Protein AF-A0AA38LY35-F1 (afdb_monomer)

Nearest PDB structures (foldseek):
  8kfj-assembly2_B  TM=2.969E-01  e=8.417E-01  Physeter macrocephalus
  6z0c-assembly4_D  TM=3.576E-01  e=1.910E+00  Escherichia coli
  6z0c-assembly1_A  TM=3.132E-01  e=2.207E+00  Escherichia coli
  2elb-assembly1_A-2  TM=1.929E-01  e=9.371E+00  Homo sapiens

Structure (mmCIF, N/CA/C/O backbone):
data_AF-A0AA38LY35-F1
#
_entry.id   AF-A0AA38LY35-F1
#
loop_
_atom_site.group_PDB
_atom_site.id
_atom_site.type_symbol
_atom_site.label_atom_id
_atom_site.label_alt_id
_atom_site.label_comp_id
_atom_site.label_asym_id
_atom_site.label_entity_id
_atom_site.label_seq_id
_atom_site.pdbx_PDB_ins_code
_atom_site.Cartn_x
_atom_site.Cartn_y
_atom_site.Cartn_z
_atom_site.occupancy
_atom_site.B_iso_or_equiv
_atom_site.auth_seq_id
_atom_site.auth_comp_id
_atom_site.auth_asym_id
_atom_site.auth_atom_id
_atom_site.pdbx_PDB_model_num
ATOM 1 N N . MET A 1 1 ? -28.828 6.486 45.466 1.00 41.34 1 MET A N 1
ATOM 2 C CA . MET A 1 1 ? -27.500 6.050 44.985 1.00 41.34 1 MET A CA 1
ATOM 3 C C . MET A 1 1 ? -27.701 5.366 43.648 1.00 41.34 1 MET A C 1
ATOM 5 O O . MET A 1 1 ? -28.243 4.271 43.621 1.00 41.34 1 MET A O 1
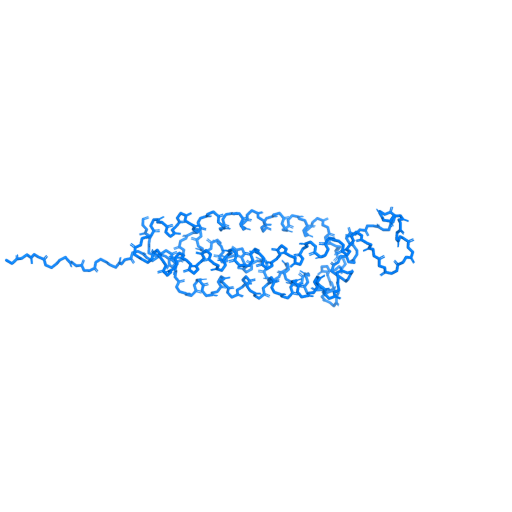ATOM 9 N N . ALA A 1 2 ? -27.382 6.047 42.547 1.00 37.81 2 ALA A N 1
ATOM 10 C CA . ALA A 1 2 ? -27.391 5.415 41.232 1.00 37.81 2 ALA A CA 1
ATOM 11 C C . ALA A 1 2 ? -26.166 4.489 41.125 1.00 37.81 2 ALA A C 1
ATOM 13 O O . ALA A 1 2 ? -25.093 4.873 41.599 1.00 37.81 2 ALA A O 1
ATOM 14 N N . PRO A 1 3 ? -26.302 3.282 40.557 1.00 46.34 3 PRO A N 1
ATOM 15 C CA . PRO A 1 3 ? -25.173 2.383 40.388 1.00 46.34 3 PRO A CA 1
ATOM 16 C C . PRO A 1 3 ? -24.179 3.005 39.402 1.00 46.34 3 PRO A C 1
ATOM 18 O O . PRO A 1 3 ? -24.552 3.422 38.306 1.00 46.34 3 PRO A O 1
ATOM 21 N N . HIS A 1 4 ? -22.910 3.075 39.808 1.00 40.34 4 HIS A N 1
ATOM 22 C CA . HIS A 1 4 ? -21.798 3.374 38.916 1.00 40.34 4 HIS A CA 1
ATOM 23 C C . HIS A 1 4 ? -21.806 2.345 37.782 1.00 40.34 4 HIS A C 1
ATOM 25 O O . HIS A 1 4 ? -21.473 1.179 37.993 1.00 40.34 4 HIS A O 1
ATOM 31 N N . ALA A 1 5 ? -22.209 2.775 36.585 1.00 46.31 5 ALA A N 1
ATOM 32 C CA . ALA A 1 5 ? -21.989 2.012 35.372 1.00 46.31 5 ALA A CA 1
ATOM 33 C C . ALA A 1 5 ? -20.484 1.746 35.275 1.00 46.31 5 ALA A C 1
ATOM 35 O O . ALA A 1 5 ? -19.684 2.684 35.225 1.00 46.31 5 ALA A O 1
ATOM 36 N N . SER A 1 6 ? -20.096 0.471 35.311 1.00 47.03 6 SER A N 1
ATOM 37 C CA . SER A 1 6 ? -18.733 0.054 35.003 1.00 47.03 6 SER A CA 1
ATOM 38 C C . SER A 1 6 ? -18.339 0.714 33.688 1.00 47.03 6 SER A C 1
ATOM 40 O O . SER A 1 6 ? -19.063 0.555 32.703 1.00 47.03 6 SER A O 1
ATOM 42 N N . ALA A 1 7 ? -17.241 1.471 33.679 1.00 50.38 7 ALA A N 1
ATOM 43 C CA . ALA A 1 7 ? -16.680 2.059 32.473 1.00 50.38 7 ALA A CA 1
ATOM 44 C C . ALA A 1 7 ? -16.344 0.919 31.502 1.00 50.38 7 ALA A C 1
ATOM 46 O O . ALA A 1 7 ? -15.280 0.305 31.580 1.00 50.38 7 ALA A O 1
ATOM 47 N N . GLY A 1 8 ? -17.310 0.574 30.650 1.00 54.66 8 GLY A N 1
ATOM 48 C CA . GLY A 1 8 ? -17.149 -0.422 29.610 1.00 54.66 8 GLY A CA 1
ATOM 49 C C . GLY A 1 8 ? -16.006 0.044 28.731 1.00 54.66 8 GLY A C 1
ATOM 50 O O . GLY A 1 8 ? -16.053 1.148 28.190 1.00 54.66 8 GLY A O 1
ATOM 51 N N . LYS A 1 9 ? -14.952 -0.766 28.655 1.00 57.59 9 LYS A N 1
ATOM 52 C CA . LYS A 1 9 ? -13.809 -0.522 27.782 1.00 57.59 9 LYS A CA 1
ATOM 53 C C . LYS A 1 9 ? -14.364 -0.260 26.381 1.00 57.59 9 LYS A C 1
ATOM 55 O O . LYS A 1 9 ? -15.062 -1.113 25.833 1.00 57.59 9 LYS A O 1
ATOM 60 N N . THR A 1 10 ? -14.145 0.939 25.844 1.00 61.66 10 THR A N 1
ATOM 61 C CA . THR A 1 10 ? -14.640 1.275 24.510 1.00 61.66 10 THR A CA 1
ATOM 62 C C . THR A 1 10 ? -14.016 0.303 23.506 1.00 61.66 10 THR A C 1
ATOM 64 O O . THR A 1 10 ? -12.798 0.112 23.540 1.00 61.66 10 THR A O 1
ATOM 67 N N . PRO A 1 11 ? -14.813 -0.346 22.638 1.00 71.38 11 PRO A N 1
ATOM 68 C CA . PRO A 1 11 ? -14.281 -1.326 21.701 1.00 71.38 11 PRO A CA 1
ATOM 69 C C . PRO A 1 11 ? -13.206 -0.701 20.809 1.00 71.38 11 PRO A C 1
ATOM 71 O O . PRO A 1 11 ? -13.438 0.323 20.161 1.00 71.38 11 PRO A O 1
ATOM 74 N N . ASN A 1 12 ? -12.020 -1.305 20.789 1.00 77.06 12 ASN A N 1
ATOM 75 C CA . ASN A 1 12 ? -10.891 -0.848 19.997 1.00 77.06 12 ASN A CA 1
ATOM 76 C C . ASN A 1 12 ? -10.854 -1.547 18.631 1.00 77.06 12 ASN A C 1
ATOM 78 O O . ASN A 1 12 ? -10.434 -2.699 18.515 1.00 77.06 12 ASN A O 1
ATOM 82 N N . VAL A 1 13 ? -11.257 -0.822 17.585 1.00 85.62 13 VAL A N 1
ATOM 83 C CA . VAL A 1 13 ? -11.261 -1.295 16.188 1.00 85.62 13 VAL A CA 1
ATOM 84 C C . VAL A 1 13 ? -9.929 -1.026 15.473 1.00 85.62 13 VAL A C 1
ATOM 86 O O . VAL A 1 13 ? -9.635 -1.641 14.444 1.00 85.62 13 VAL A O 1
ATOM 89 N N . LEU A 1 14 ? -9.105 -0.123 16.003 1.00 86.81 14 LEU A N 1
ATOM 90 C CA . LEU A 1 14 ? -7.833 0.288 15.411 1.00 86.81 14 LEU A CA 1
ATOM 91 C C . LEU A 1 14 ? -6.732 0.279 16.473 1.00 86.81 14 LEU A C 1
ATOM 93 O O . LEU A 1 14 ? -6.389 1.335 17.006 1.00 86.81 14 LEU A O 1
ATOM 97 N N . PRO A 1 15 ? -6.152 -0.897 16.767 1.00 89.62 15 PRO A N 1
ATOM 98 C CA . PRO A 1 15 ? -5.052 -1.001 17.711 1.00 89.62 15 PRO A CA 1
ATOM 99 C C . PRO A 1 15 ? -3.895 -0.090 17.304 1.00 89.62 15 PRO A C 1
ATOM 101 O O . PRO A 1 15 ? -3.527 -0.037 16.130 1.00 89.62 15 PRO A O 1
ATOM 104 N N . ASP A 1 16 ? -3.294 0.598 18.274 1.00 89.94 16 ASP A N 1
ATOM 105 C CA . ASP A 1 16 ? -2.264 1.607 18.011 1.00 89.94 16 ASP A CA 1
ATOM 106 C C . ASP A 1 16 ? -1.101 1.047 17.189 1.00 89.94 16 ASP A C 1
ATOM 108 O O . ASP A 1 16 ? -0.710 1.635 16.180 1.00 89.94 16 ASP A O 1
ATOM 112 N N . TRP A 1 17 ? -0.600 -0.128 17.579 1.00 91.50 17 TRP A N 1
ATOM 113 C CA . TRP A 1 17 ? 0.476 -0.824 16.875 1.00 91.50 17 TRP A CA 1
ATOM 114 C C . TRP A 1 17 ? 0.115 -1.101 15.411 1.00 91.50 17 TRP A C 1
ATOM 116 O O . TRP A 1 17 ? 0.951 -0.925 14.526 1.00 91.50 17 TRP A O 1
ATOM 126 N N . TRP A 1 18 ? -1.139 -1.486 15.149 1.00 93.06 18 TRP A N 1
ATOM 127 C CA . TRP A 1 18 ? -1.618 -1.799 13.811 1.00 93.06 18 TRP A CA 1
ATOM 128 C C . TRP A 1 18 ? -1.721 -0.530 12.977 1.00 93.06 18 TRP A C 1
ATOM 130 O O . TRP A 1 18 ? -1.223 -0.495 11.857 1.00 93.06 18 TRP A O 1
ATOM 140 N N . ALA A 1 19 ? -2.308 0.533 13.533 1.00 91.06 19 ALA A N 1
ATOM 141 C CA . ALA A 1 19 ? -2.454 1.807 12.841 1.00 91.06 19 ALA A CA 1
ATOM 142 C C . ALA A 1 19 ? -1.086 2.399 12.471 1.00 91.06 19 ALA A C 1
ATOM 144 O O . ALA A 1 19 ? -0.898 2.843 11.339 1.00 91.06 19 ALA A O 1
ATOM 145 N N . PHE A 1 20 ? -0.112 2.367 13.388 1.00 92.25 20 PHE A N 1
ATOM 146 C CA . PHE A 1 20 ? 1.246 2.838 13.109 1.00 92.25 20 PHE A CA 1
ATOM 147 C C . PHE A 1 20 ? 1.963 1.972 12.073 1.00 92.25 20 PHE A C 1
ATOM 149 O O . PHE A 1 20 ? 2.532 2.522 11.130 1.00 92.25 20 PHE A O 1
ATOM 156 N N . ALA A 1 21 ? 1.901 0.643 12.198 1.00 92.50 21 ALA A N 1
ATOM 157 C CA . ALA A 1 21 ? 2.505 -0.262 11.222 1.00 92.50 21 ALA A CA 1
ATOM 158 C C . ALA A 1 21 ? 1.881 -0.085 9.831 1.00 92.50 21 ALA A C 1
ATOM 160 O O . ALA A 1 21 ? 2.597 0.002 8.837 1.00 92.50 21 ALA A O 1
ATOM 161 N N . PHE A 1 22 ? 0.553 0.030 9.762 1.00 91.19 22 PHE A N 1
ATOM 162 C CA . PHE A 1 22 ? -0.178 0.221 8.518 1.00 91.19 22 PHE A CA 1
ATOM 163 C C . PHE A 1 22 ? 0.184 1.550 7.852 1.00 91.19 22 PHE A C 1
ATOM 165 O O . PHE A 1 22 ? 0.617 1.551 6.703 1.00 91.19 22 PHE A O 1
ATOM 172 N N . MET A 1 23 ? 0.079 2.675 8.566 1.00 92.75 23 MET A N 1
ATOM 173 C CA . MET A 1 23 ? 0.427 3.992 8.015 1.00 92.75 23 MET A CA 1
ATOM 174 C C . MET A 1 23 ? 1.905 4.082 7.622 1.00 92.75 23 MET A C 1
ATOM 176 O O . MET A 1 23 ? 2.221 4.568 6.535 1.00 92.75 23 MET A O 1
ATOM 180 N N . GLY A 1 24 ? 2.801 3.582 8.478 1.00 90.50 24 GLY A N 1
ATOM 181 C CA . GLY A 1 24 ? 4.239 3.562 8.218 1.00 90.50 24 GLY A CA 1
ATOM 182 C C . GLY A 1 24 ? 4.579 2.755 6.970 1.00 90.50 24 GLY A C 1
ATOM 183 O O . GLY A 1 24 ? 5.364 3.210 6.144 1.00 90.50 24 GLY A O 1
ATOM 184 N N . LEU A 1 25 ? 3.928 1.605 6.778 1.00 88.75 25 LEU A N 1
ATOM 185 C CA . LEU A 1 25 ? 4.127 0.785 5.590 1.00 88.75 25 LEU A CA 1
ATOM 186 C C . LEU A 1 25 ? 3.595 1.453 4.318 1.00 88.75 25 LEU A C 1
ATOM 188 O O . LEU A 1 25 ? 4.272 1.402 3.295 1.00 88.75 25 LEU A O 1
ATOM 192 N N . GLN A 1 26 ? 2.429 2.110 4.367 1.00 87.44 26 GLN A N 1
ATOM 193 C CA . GLN A 1 26 ? 1.907 2.857 3.213 1.00 87.44 26 GLN A CA 1
ATOM 194 C C . GLN A 1 26 ? 2.873 3.971 2.795 1.00 87.44 26 GLN A C 1
ATOM 196 O O . GLN A 1 26 ? 3.195 4.098 1.614 1.00 87.44 26 GLN A O 1
ATOM 201 N N . ALA A 1 27 ? 3.392 4.736 3.761 1.00 86.12 27 ALA A N 1
ATOM 202 C CA . ALA A 1 27 ? 4.378 5.779 3.499 1.00 86.12 27 ALA A CA 1
ATOM 203 C C . ALA A 1 27 ? 5.692 5.197 2.946 1.00 86.12 27 ALA A C 1
ATOM 205 O O . ALA A 1 27 ? 6.177 5.642 1.906 1.00 86.12 27 ALA A O 1
ATOM 206 N N . ALA A 1 28 ? 6.240 4.169 3.598 1.00 85.12 28 ALA A N 1
ATOM 207 C CA . ALA A 1 28 ? 7.507 3.551 3.212 1.00 85.12 28 ALA A CA 1
ATOM 208 C C . ALA A 1 28 ? 7.447 2.842 1.850 1.00 85.12 28 ALA A C 1
ATOM 210 O O . ALA A 1 28 ? 8.460 2.775 1.162 1.00 85.12 28 ALA A O 1
ATOM 211 N N . ALA A 1 29 ? 6.284 2.328 1.444 1.00 82.00 29 ALA A N 1
ATOM 212 C CA . ALA A 1 29 ? 6.111 1.695 0.141 1.00 82.00 29 ALA A CA 1
ATOM 213 C C . ALA A 1 29 ? 5.866 2.723 -0.973 1.00 82.00 29 ALA A C 1
ATOM 215 O O . ALA A 1 29 ? 6.494 2.657 -2.028 1.00 82.00 29 ALA A O 1
ATOM 216 N N . LEU A 1 30 ? 4.965 3.685 -0.756 1.00 84.00 30 LEU A N 1
ATOM 217 C CA . LEU A 1 30 ? 4.468 4.545 -1.833 1.00 84.00 30 LEU A CA 1
ATOM 218 C C . LEU A 1 30 ? 5.342 5.783 -2.070 1.00 84.00 30 LEU A C 1
ATOM 220 O O . LEU A 1 30 ? 5.451 6.226 -3.214 1.00 84.00 30 LEU A O 1
ATOM 224 N N . ILE A 1 31 ? 6.017 6.320 -1.046 1.00 82.12 31 ILE A N 1
ATOM 225 C CA . ILE A 1 31 ? 6.889 7.499 -1.207 1.00 82.12 31 ILE A CA 1
ATOM 226 C C . ILE A 1 31 ? 8.109 7.180 -2.088 1.00 82.12 31 ILE A C 1
ATOM 228 O O . ILE A 1 31 ? 8.327 7.906 -3.062 1.00 82.12 31 ILE A O 1
ATOM 232 N N . PRO A 1 32 ? 8.881 6.098 -1.855 1.00 81.50 32 PRO A N 1
ATOM 233 C CA . PRO A 1 32 ? 10.021 5.781 -2.714 1.00 81.50 32 PRO A CA 1
ATOM 234 C C . PRO A 1 32 ? 9.609 5.465 -4.153 1.00 81.50 32 PRO A C 1
ATOM 236 O O . PRO A 1 32 ? 10.290 5.892 -5.082 1.00 81.50 32 PRO A O 1
ATOM 239 N N . LEU A 1 33 ? 8.473 4.784 -4.353 1.00 79.44 33 LEU A N 1
ATOM 240 C CA . LEU A 1 33 ? 7.929 4.517 -5.690 1.00 79.44 33 LEU A CA 1
ATOM 241 C C . LEU A 1 33 ? 7.513 5.804 -6.410 1.00 79.44 33 LEU A C 1
ATOM 243 O O . LEU A 1 33 ? 7.706 5.926 -7.618 1.00 79.44 33 LEU A O 1
ATOM 247 N N . THR A 1 34 ? 6.981 6.779 -5.672 1.00 83.00 34 THR A N 1
ATOM 248 C CA . THR A 1 34 ? 6.671 8.110 -6.207 1.00 83.00 34 THR A CA 1
ATOM 249 C C . THR A 1 34 ? 7.943 8.801 -6.684 1.00 83.00 34 THR A C 1
ATOM 251 O O . THR A 1 34 ? 8.028 9.196 -7.842 1.00 83.00 34 THR A O 1
ATOM 254 N N . ILE A 1 35 ? 8.961 8.882 -5.821 1.00 82.88 35 ILE A N 1
ATOM 255 C CA . ILE A 1 35 ? 10.248 9.512 -6.147 1.00 82.88 35 ILE A CA 1
ATOM 256 C C . ILE A 1 35 ? 10.893 8.822 -7.353 1.00 82.88 35 ILE A C 1
ATOM 258 O O . ILE A 1 35 ? 11.343 9.491 -8.280 1.00 82.88 35 ILE A O 1
ATOM 262 N N . GLN A 1 36 ? 10.899 7.489 -7.378 1.00 78.75 36 GLN A N 1
ATOM 263 C CA . GLN A 1 36 ? 11.481 6.727 -8.477 1.00 78.75 36 GLN A CA 1
ATOM 264 C C . GLN A 1 36 ? 10.754 6.976 -9.806 1.00 78.75 36 GLN A C 1
ATOM 266 O O . GLN A 1 36 ? 11.420 7.144 -10.823 1.00 78.75 36 GLN A O 1
ATOM 271 N N . ASN A 1 37 ? 9.421 7.052 -9.809 1.00 79.44 37 ASN A N 1
ATOM 272 C CA . ASN A 1 37 ? 8.654 7.342 -11.023 1.00 79.44 37 ASN A CA 1
ATOM 273 C C . ASN A 1 37 ? 8.821 8.778 -11.532 1.00 79.44 37 ASN A C 1
ATOM 275 O O . ASN A 1 37 ? 8.712 9.002 -12.734 1.00 79.44 37 ASN A O 1
ATOM 279 N N . VAL A 1 38 ? 9.080 9.742 -10.643 1.00 81.56 38 VAL A N 1
ATOM 280 C CA . VAL A 1 38 ? 9.391 11.126 -11.040 1.00 81.56 38 VAL A CA 1
ATOM 281 C C . VAL A 1 38 ? 10.806 11.226 -11.610 1.00 81.56 38 VAL A C 1
ATOM 283 O O . VAL A 1 38 ? 11.012 11.881 -12.627 1.00 81.56 38 VAL A O 1
ATOM 286 N N . LEU A 1 39 ? 11.786 10.600 -10.952 1.00 82.69 39 LEU A N 1
ATOM 287 C CA . LEU A 1 39 ? 13.200 10.763 -11.299 1.00 82.69 39 LEU A CA 1
ATOM 288 C C . LEU A 1 39 ? 13.653 9.864 -12.454 1.00 82.69 39 LEU A C 1
ATOM 290 O O . LEU A 1 39 ? 14.511 10.269 -13.235 1.00 82.69 39 LEU A O 1
ATOM 294 N N . ASP A 1 40 ? 13.132 8.639 -12.550 1.00 78.12 40 ASP A N 1
ATOM 295 C CA . ASP A 1 40 ? 13.574 7.659 -13.546 1.00 78.12 40 ASP A CA 1
ATOM 296 C C . ASP A 1 40 ? 12.464 6.643 -13.903 1.00 78.12 40 ASP A C 1
ATOM 298 O O . ASP A 1 40 ? 12.558 5.451 -13.573 1.00 78.12 40 ASP A O 1
ATOM 302 N N . PRO A 1 41 ? 11.400 7.089 -14.601 1.00 72.25 41 PRO A N 1
ATOM 303 C CA . PRO A 1 41 ? 10.296 6.215 -15.005 1.00 72.25 41 PRO A CA 1
ATOM 304 C C . PRO A 1 41 ? 10.777 5.088 -15.930 1.00 72.25 41 PRO A C 1
ATOM 306 O O . PRO A 1 41 ? 10.320 3.949 -15.832 1.00 72.25 41 PRO A O 1
ATOM 309 N N . ASN A 1 42 ? 11.777 5.361 -16.775 1.00 71.12 42 ASN A N 1
ATOM 310 C CA . ASN A 1 42 ? 12.327 4.376 -17.701 1.00 71.12 42 ASN A CA 1
ATOM 311 C C . ASN A 1 42 ? 12.968 3.188 -16.972 1.00 71.12 42 ASN A C 1
ATOM 313 O O . ASN A 1 42 ? 12.761 2.053 -17.397 1.00 71.12 42 ASN A O 1
ATOM 317 N N . LYS A 1 43 ? 13.681 3.391 -15.852 1.00 68.31 43 LYS A N 1
ATOM 318 C CA . LYS A 1 43 ? 14.192 2.269 -15.039 1.00 68.31 43 LYS A CA 1
ATOM 319 C C . LYS A 1 43 ? 13.094 1.447 -14.373 1.00 68.31 43 LYS A C 1
ATOM 321 O O . LYS A 1 43 ? 13.304 0.255 -14.160 1.00 68.31 43 LYS A O 1
ATOM 326 N N . MET A 1 44 ? 11.957 2.051 -14.029 1.00 64.06 44 MET A N 1
ATOM 327 C CA . MET A 1 44 ? 10.858 1.336 -13.375 1.00 64.06 44 MET A CA 1
ATOM 328 C C . MET A 1 44 ? 10.097 0.425 -14.347 1.00 64.06 44 MET A C 1
ATOM 330 O O . MET A 1 44 ? 9.726 -0.682 -13.965 1.00 64.06 44 MET A O 1
ATOM 334 N N . PHE A 1 45 ? 9.930 0.844 -15.605 1.00 63.19 45 PHE A N 1
ATOM 335 C CA . PHE A 1 45 ? 9.226 0.060 -16.629 1.00 63.19 45 PHE A CA 1
ATOM 336 C C . PHE A 1 45 ? 10.151 -0.657 -17.622 1.00 63.19 45 PHE A C 1
ATOM 338 O O . PHE A 1 45 ? 9.671 -1.247 -18.595 1.00 63.19 45 PHE A O 1
ATOM 345 N N . LYS A 1 46 ? 11.473 -0.642 -17.395 1.00 57.38 46 LYS A N 1
ATOM 346 C CA . LYS A 1 46 ? 12.450 -1.304 -18.269 1.00 57.38 46 LYS A CA 1
ATOM 347 C C . LYS A 1 46 ? 12.143 -2.803 -18.353 1.00 57.38 46 LYS A C 1
ATOM 349 O O . LYS A 1 46 ? 12.366 -3.539 -17.398 1.00 57.38 46 LYS A O 1
ATOM 354 N N . GLY A 1 47 ? 11.639 -3.243 -19.505 1.00 53.62 47 GLY A N 1
ATOM 355 C CA . GLY A 1 47 ? 11.272 -4.639 -19.766 1.00 53.62 47 GLY A CA 1
ATOM 356 C C . GLY A 1 47 ? 9.785 -4.980 -19.609 1.00 53.62 47 GLY A C 1
ATOM 357 O O . GLY A 1 47 ? 9.424 -6.128 -19.847 1.00 53.62 47 GLY A O 1
ATOM 358 N N . LEU A 1 48 ? 8.916 -4.021 -19.256 1.00 54.50 48 LEU A N 1
ATOM 359 C CA . LEU A 1 48 ? 7.458 -4.236 -19.236 1.00 54.50 48 LEU A CA 1
ATOM 360 C C . LEU A 1 48 ? 6.804 -4.067 -20.616 1.00 54.50 48 LEU A C 1
ATOM 362 O O . LEU A 1 48 ? 5.748 -4.649 -20.861 1.00 54.50 48 LEU A O 1
ATOM 366 N N . LEU A 1 49 ? 7.432 -3.316 -21.523 1.00 52.34 49 LEU A N 1
ATOM 367 C CA . LEU A 1 49 ? 7.008 -3.205 -22.917 1.00 52.34 49 LEU A CA 1
ATOM 368 C C . LEU A 1 49 ? 8.001 -3.959 -23.813 1.00 52.34 49 LEU A C 1
ATOM 370 O O . LEU A 1 49 ? 9.195 -3.646 -23.776 1.00 52.34 49 LEU A O 1
ATOM 374 N N . PRO A 1 50 ? 7.545 -4.954 -24.595 1.00 54.50 50 PRO A N 1
ATOM 375 C CA . PRO A 1 50 ? 8.373 -5.577 -25.617 1.00 54.50 50 PRO A CA 1
ATOM 376 C C . PRO A 1 50 ? 8.866 -4.529 -26.629 1.00 54.50 50 PRO A C 1
ATOM 378 O O . PRO A 1 50 ? 8.121 -3.593 -26.934 1.00 54.50 50 PRO A O 1
ATOM 381 N N . PRO A 1 51 ? 10.072 -4.692 -27.196 1.00 53.84 51 PRO A N 1
ATOM 382 C CA . PRO A 1 51 ? 10.494 -3.916 -28.362 1.00 53.84 51 PRO A CA 1
ATOM 383 C C . PRO A 1 51 ? 9.448 -4.022 -29.489 1.00 53.84 51 PRO A C 1
ATOM 385 O O . PRO A 1 51 ? 8.938 -5.118 -29.733 1.00 53.84 51 PRO A O 1
ATOM 388 N N . GLY A 1 52 ? 9.110 -2.916 -30.161 1.00 55.38 52 GLY A N 1
ATOM 389 C CA . GLY A 1 52 ? 8.096 -2.882 -31.231 1.00 55.38 52 GLY A CA 1
ATOM 390 C C . GLY A 1 52 ? 6.712 -2.377 -30.801 1.00 55.38 52 GLY A C 1
ATOM 391 O O . GLY A 1 52 ? 5.846 -2.160 -31.647 1.00 55.38 52 GLY A O 1
ATOM 392 N N . PHE A 1 53 ? 6.470 -2.201 -29.496 1.00 54.91 53 PHE A N 1
ATOM 393 C CA . PHE A 1 53 ? 5.186 -1.710 -28.973 1.00 54.91 53 PHE A CA 1
ATOM 394 C C . PHE A 1 53 ? 5.098 -0.176 -28.912 1.00 54.91 53 PHE A C 1
ATOM 396 O O . PHE A 1 53 ? 3.996 0.374 -28.82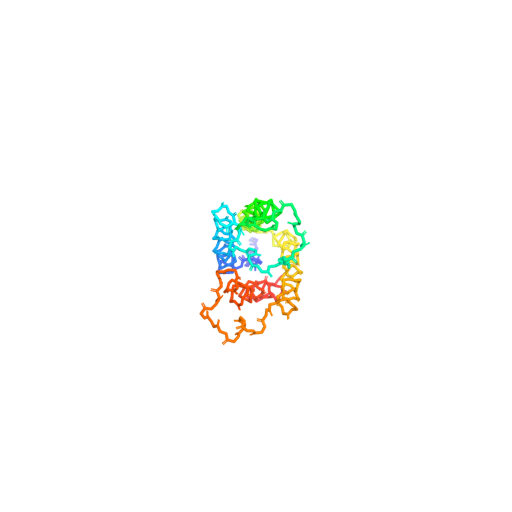2 1.00 54.91 53 PHE A O 1
ATOM 403 N N . ASP A 1 54 ? 6.239 0.518 -28.969 1.00 59.53 54 ASP A N 1
ATOM 404 C CA . ASP A 1 54 ? 6.317 1.979 -29.022 1.00 59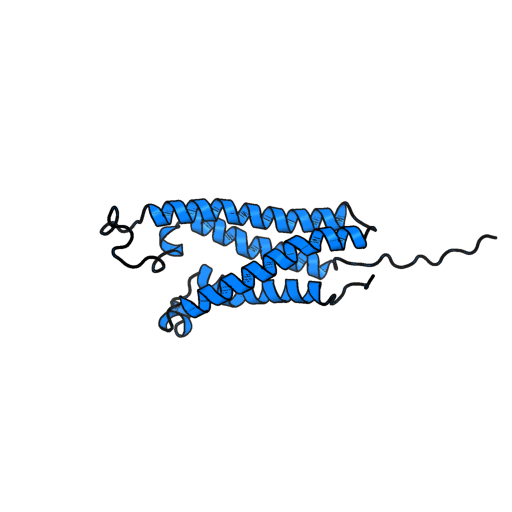.53 54 ASP A CA 1
ATOM 405 C C . ASP A 1 54 ? 7.132 2.424 -30.240 1.00 59.53 54 ASP A C 1
ATOM 407 O O . ASP A 1 54 ? 8.193 3.031 -30.117 1.00 59.53 54 ASP A O 1
ATOM 411 N N . LEU A 1 55 ? 6.598 2.126 -31.430 1.00 58.22 55 LEU A N 1
ATOM 412 C CA . LEU A 1 55 ? 7.234 2.372 -32.734 1.00 58.22 55 LEU A CA 1
ATOM 413 C C . LEU A 1 55 ? 7.742 3.812 -32.928 1.00 58.22 55 LEU A C 1
ATOM 415 O O . LEU A 1 55 ? 8.645 4.039 -33.725 1.00 58.22 55 LEU A O 1
ATOM 419 N N . ALA A 1 56 ? 7.160 4.787 -32.219 1.00 61.53 56 ALA A N 1
ATOM 420 C CA . ALA A 1 56 ? 7.553 6.195 -32.296 1.00 61.53 56 ALA A CA 1
ATOM 421 C C . ALA A 1 56 ? 8.855 6.509 -31.539 1.00 61.53 56 ALA A C 1
ATOM 423 O O . ALA A 1 56 ? 9.518 7.499 -31.842 1.00 61.53 56 ALA A O 1
ATOM 424 N N . THR A 1 57 ? 9.218 5.687 -30.554 1.00 62.38 57 THR A N 1
ATOM 425 C CA . THR A 1 57 ? 10.437 5.851 -29.748 1.00 62.38 57 THR A CA 1
ATOM 426 C C . THR A 1 57 ? 11.327 4.609 -29.743 1.00 62.38 57 THR A C 1
ATOM 428 O O . THR A 1 57 ? 12.375 4.622 -29.101 1.00 62.38 57 THR A O 1
ATOM 431 N N . ASP A 1 58 ? 10.947 3.545 -30.455 1.00 58.00 58 ASP A N 1
ATOM 432 C CA . ASP A 1 58 ? 11.776 2.359 -30.665 1.00 58.00 58 ASP A CA 1
ATOM 433 C C . ASP A 1 58 ? 13.083 2.774 -31.366 1.00 58.00 58 ASP A C 1
ATOM 435 O O . ASP A 1 58 ? 13.098 3.184 -32.523 1.00 58.00 58 ASP A O 1
ATOM 439 N N . GLY A 1 59 ? 14.193 2.722 -30.623 1.00 58.66 59 GLY A N 1
ATOM 440 C CA . GLY A 1 59 ? 15.516 3.202 -31.052 1.00 58.66 59 GLY A CA 1
ATOM 441 C C . GLY A 1 59 ? 16.062 4.363 -30.214 1.00 58.66 59 GLY A C 1
ATOM 442 O O . GLY A 1 59 ? 17.266 4.614 -30.219 1.00 58.66 59 GLY A O 1
ATOM 443 N N . LEU A 1 60 ? 15.211 5.026 -29.429 1.00 61.97 60 LEU A N 1
ATOM 444 C CA . LEU A 1 60 ? 15.624 5.942 -28.371 1.00 61.97 60 LEU A CA 1
ATOM 445 C C . LEU A 1 60 ? 15.748 5.159 -27.058 1.00 61.97 60 LEU A C 1
ATOM 447 O O . LEU A 1 60 ? 14.926 4.305 -26.740 1.00 61.97 60 LEU A O 1
ATOM 451 N N . ASN A 1 61 ? 16.745 5.484 -26.230 1.00 64.06 61 ASN A N 1
ATOM 452 C CA . ASN A 1 61 ? 16.892 4.900 -24.884 1.00 64.06 61 ASN A CA 1
ATOM 453 C C . ASN A 1 61 ? 15.781 5.345 -23.893 1.00 64.06 61 ASN A C 1
ATOM 455 O O . ASN A 1 61 ? 15.947 5.201 -22.680 1.00 64.06 61 ASN A O 1
ATOM 459 N N . LYS A 1 62 ? 14.678 5.928 -24.385 1.00 65.50 62 LYS A N 1
ATOM 460 C CA . LYS A 1 62 ? 13.549 6.486 -23.629 1.00 65.50 62 LYS A CA 1
ATOM 461 C C . LYS A 1 62 ? 12.248 6.222 -24.388 1.00 65.50 62 LYS A C 1
ATOM 463 O O . LYS A 1 62 ? 12.211 6.460 -25.591 1.00 65.50 62 LYS A O 1
ATOM 468 N N . SER A 1 63 ? 11.197 5.790 -23.688 1.00 72.50 63 SER A N 1
ATOM 469 C CA . SER A 1 63 ? 9.850 5.626 -24.256 1.00 72.50 63 SER A CA 1
ATOM 470 C C . SER A 1 63 ? 8.909 6.695 -23.708 1.00 72.50 63 SER A C 1
ATOM 472 O O . SER A 1 63 ? 8.759 6.839 -22.493 1.00 72.50 63 SER A O 1
ATOM 474 N N . LEU A 1 64 ? 8.232 7.419 -24.605 1.00 73.94 64 LEU A N 1
ATOM 475 C CA . LEU A 1 64 ? 7.271 8.458 -24.225 1.00 73.94 64 LEU A CA 1
ATOM 476 C C . LEU A 1 64 ? 6.090 7.856 -23.449 1.00 73.94 64 LEU A C 1
ATOM 478 O O . LEU A 1 64 ? 5.621 8.437 -22.472 1.00 73.94 64 LEU A O 1
ATOM 482 N N . ARG A 1 65 ? 5.636 6.657 -23.834 1.00 70.62 65 ARG A N 1
ATOM 483 C CA . ARG A 1 65 ? 4.555 5.947 -23.129 1.00 70.62 65 ARG A CA 1
ATOM 484 C C . ARG A 1 65 ? 4.954 5.563 -21.711 1.00 70.62 65 ARG A C 1
ATOM 486 O O . ARG A 1 65 ? 4.142 5.687 -20.797 1.00 70.62 65 ARG A O 1
ATOM 493 N N . VAL A 1 66 ? 6.197 5.121 -21.529 1.00 73.50 66 VAL A N 1
ATOM 494 C CA . VAL A 1 66 ? 6.759 4.813 -20.210 1.00 73.50 66 VAL A CA 1
ATOM 495 C C . VAL A 1 66 ? 6.858 6.068 -19.351 1.00 73.50 66 VAL A C 1
ATOM 497 O O . VAL A 1 66 ? 6.505 6.022 -18.176 1.00 73.50 66 VAL A O 1
ATOM 500 N N . GLU A 1 67 ? 7.276 7.195 -19.924 1.00 75.12 67 GLU A N 1
ATOM 501 C CA . GLU A 1 67 ? 7.320 8.470 -19.204 1.00 75.12 67 GLU A CA 1
ATOM 502 C C . GLU A 1 67 ? 5.917 8.934 -18.790 1.00 75.12 67 GLU A C 1
ATOM 504 O O . GLU A 1 67 ? 5.706 9.265 -17.624 1.00 75.12 67 GLU A O 1
ATOM 509 N N . MET A 1 68 ? 4.923 8.861 -19.681 1.00 77.62 68 MET A N 1
ATOM 510 C CA . MET A 1 68 ? 3.533 9.201 -19.347 1.00 77.62 68 MET A CA 1
ATOM 511 C C . MET A 1 68 ? 2.934 8.261 -18.289 1.00 77.62 68 MET A C 1
ATOM 513 O O . MET A 1 68 ? 2.257 8.722 -17.365 1.00 77.62 68 MET A O 1
ATOM 517 N N . ALA A 1 69 ? 3.187 6.953 -18.392 1.00 75.25 69 ALA A N 1
ATOM 518 C CA . ALA A 1 69 ? 2.717 5.964 -17.422 1.00 75.25 69 ALA A CA 1
ATOM 519 C C . ALA A 1 69 ? 3.405 6.127 -16.058 1.00 75.25 69 ALA A C 1
ATOM 521 O O . ALA A 1 69 ? 2.743 6.054 -15.019 1.00 75.25 69 ALA A O 1
ATOM 522 N N . GLY A 1 70 ? 4.712 6.395 -16.054 1.00 79.31 70 GLY A N 1
ATOM 523 C CA . GLY A 1 70 ? 5.488 6.668 -14.850 1.00 79.31 70 GLY A CA 1
ATOM 524 C C . GLY A 1 70 ? 5.022 7.935 -14.148 1.00 79.31 70 GLY A C 1
ATOM 525 O O . GLY A 1 70 ? 4.712 7.880 -12.961 1.00 79.31 70 GLY A O 1
ATOM 526 N N . LEU A 1 71 ? 4.840 9.037 -14.877 1.00 78.19 71 LEU A N 1
ATOM 527 C CA . LEU A 1 71 ? 4.301 10.280 -14.317 1.00 78.19 71 LEU A CA 1
ATOM 528 C C . LEU A 1 71 ? 2.878 10.093 -13.773 1.00 78.19 71 LEU A C 1
ATOM 530 O O . LEU A 1 71 ? 2.586 10.503 -12.651 1.00 78.19 71 LEU A O 1
ATOM 534 N N . SER A 1 72 ? 2.007 9.395 -14.506 1.00 81.50 72 SER A N 1
ATOM 535 C CA . SER A 1 72 ? 0.654 9.074 -14.021 1.00 81.50 72 SER A CA 1
ATOM 536 C C . SER A 1 72 ? 0.697 8.247 -12.728 1.00 81.50 72 SER A C 1
ATOM 538 O O . SER A 1 72 ? -0.040 8.521 -11.779 1.00 81.50 72 SER A O 1
ATOM 540 N N . SER A 1 73 ? 1.612 7.277 -12.650 1.00 80.56 73 SER A N 1
ATOM 541 C CA . SER A 1 73 ? 1.828 6.454 -11.453 1.00 80.56 73 SER A CA 1
ATOM 542 C C . SER A 1 73 ? 2.400 7.269 -10.287 1.00 80.56 73 SER A C 1
ATOM 544 O O . SER A 1 73 ? 1.980 7.079 -9.144 1.00 80.56 73 SER A O 1
ATOM 546 N N . ALA A 1 74 ? 3.299 8.220 -10.562 1.00 83.25 74 ALA A N 1
ATOM 547 C CA . ALA A 1 74 ? 3.845 9.142 -9.568 1.00 83.25 74 ALA A CA 1
ATOM 548 C C . ALA A 1 74 ? 2.771 10.026 -8.926 1.00 83.25 74 ALA A C 1
ATOM 550 O O . ALA A 1 74 ? 2.909 10.379 -7.762 1.00 83.25 74 ALA A O 1
ATOM 551 N N . HIS A 1 75 ? 1.697 10.372 -9.637 1.00 84.06 75 HIS A N 1
ATOM 552 C CA . HIS A 1 75 ? 0.569 11.095 -9.041 1.00 84.06 75 HIS A CA 1
ATOM 553 C C . HIS A 1 75 ? -0.380 10.169 -8.269 1.00 84.06 75 HIS A C 1
ATOM 555 O O . HIS A 1 75 ? -0.906 10.550 -7.221 1.00 84.06 75 HIS A O 1
ATOM 561 N N . ALA A 1 76 ? -0.578 8.939 -8.750 1.00 85.75 76 ALA A N 1
ATOM 562 C CA . ALA A 1 76 ? -1.484 7.981 -8.125 1.00 85.75 76 ALA A CA 1
ATOM 563 C C . ALA A 1 76 ? -0.977 7.480 -6.760 1.00 85.75 76 ALA A C 1
ATOM 565 O O . ALA A 1 76 ? -1.746 7.421 -5.801 1.00 85.75 76 ALA A O 1
ATOM 566 N N . PHE A 1 77 ? 0.310 7.150 -6.634 1.00 86.94 77 PHE A N 1
ATOM 567 C CA . PHE A 1 77 ? 0.882 6.610 -5.395 1.00 86.94 77 PHE A CA 1
ATOM 568 C C . PHE A 1 77 ? 0.767 7.518 -4.159 1.00 86.94 77 PHE A C 1
ATOM 570 O O . PHE A 1 77 ? 0.292 7.027 -3.131 1.00 86.94 77 PHE A O 1
ATOM 577 N N . PRO A 1 78 ? 1.116 8.818 -4.196 1.00 86.19 78 PRO A N 1
ATOM 578 C CA . PRO A 1 78 ? 0.953 9.688 -3.037 1.00 86.19 78 PRO A CA 1
ATOM 579 C C . PRO A 1 78 ? -0.526 9.944 -2.728 1.00 86.19 78 PRO A C 1
ATOM 581 O O . PRO A 1 78 ? -0.883 10.065 -1.557 1.00 86.19 78 PRO A O 1
ATOM 584 N N . MET A 1 79 ? -1.405 9.967 -3.738 1.00 89.75 79 MET A N 1
ATOM 585 C CA . MET A 1 79 ? -2.853 10.074 -3.529 1.00 89.75 79 MET A CA 1
ATOM 586 C C . MET A 1 79 ? -3.392 8.856 -2.768 1.00 89.75 79 MET A C 1
ATOM 588 O O . MET A 1 79 ? -4.104 9.012 -1.778 1.00 89.75 79 MET A O 1
ATOM 592 N N . ILE A 1 80 ? -2.998 7.647 -3.177 1.00 88.25 80 ILE A N 1
ATOM 593 C CA . ILE A 1 80 ? -3.354 6.399 -2.490 1.00 88.25 80 ILE A CA 1
ATOM 594 C C . ILE A 1 80 ? -2.809 6.405 -1.054 1.00 88.25 80 ILE A C 1
ATOM 596 O O . ILE A 1 80 ? -3.561 6.129 -0.118 1.00 88.25 80 ILE A O 1
ATOM 600 N N . ALA A 1 81 ? -1.539 6.779 -0.859 1.00 89.25 81 ALA A N 1
ATOM 601 C CA . ALA A 1 81 ? -0.929 6.873 0.469 1.00 89.25 81 ALA A CA 1
ATOM 602 C C . ALA A 1 81 ? -1.710 7.835 1.374 1.00 89.25 81 ALA A C 1
ATOM 604 O O . ALA A 1 81 ? -2.036 7.498 2.512 1.00 89.25 81 ALA A O 1
ATOM 605 N N . SER A 1 82 ? -2.062 9.006 0.841 1.00 90.75 82 SER A N 1
ATOM 606 C CA . SER A 1 82 ? -2.807 10.042 1.557 1.00 90.75 82 SER A CA 1
ATOM 607 C C . SER A 1 82 ? -4.215 9.584 1.920 1.00 90.75 82 SER A C 1
ATOM 609 O O . SER A 1 82 ? -4.667 9.860 3.026 1.00 90.75 82 SER A O 1
ATOM 611 N N . LEU A 1 83 ? -4.895 8.840 1.042 1.00 90.75 83 LEU A N 1
ATOM 612 C CA . LEU A 1 83 ? -6.207 8.263 1.341 1.00 90.75 83 LEU A CA 1
ATOM 613 C C . LEU A 1 83 ? -6.115 7.230 2.467 1.00 90.75 83 LEU A C 1
ATOM 615 O O . LEU A 1 83 ? -6.870 7.313 3.430 1.00 90.75 83 LEU A O 1
ATOM 619 N N . PHE A 1 84 ? -5.164 6.295 2.406 1.00 90.56 84 PHE A N 1
ATOM 620 C CA . PHE A 1 84 ? -5.009 5.289 3.460 1.00 90.56 84 PHE A CA 1
ATOM 621 C C . PHE A 1 84 ? -4.611 5.900 4.807 1.00 90.56 84 PHE A C 1
ATOM 623 O O . PHE A 1 84 ? -5.212 5.572 5.835 1.00 90.56 84 PHE A O 1
ATOM 630 N N . ILE A 1 85 ? -3.621 6.795 4.812 1.00 92.81 85 ILE A N 1
ATOM 631 C CA . ILE A 1 85 ? -3.154 7.473 6.027 1.00 92.81 85 ILE A CA 1
ATOM 632 C C . ILE A 1 85 ? -4.258 8.386 6.567 1.00 92.81 85 ILE A C 1
ATOM 634 O O . ILE A 1 85 ? -4.599 8.304 7.745 1.00 92.81 85 ILE A O 1
ATOM 638 N 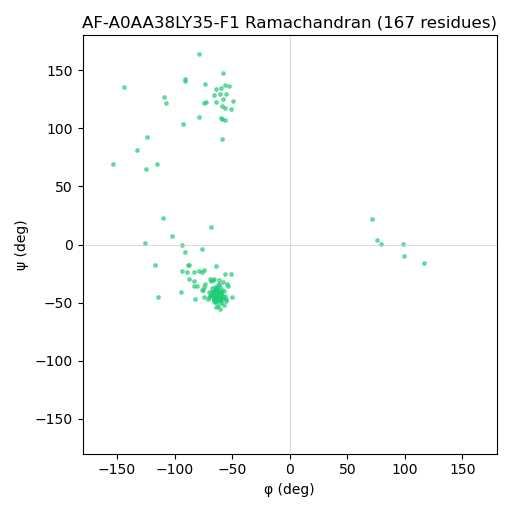N . GLY A 1 86 ? -4.875 9.193 5.704 1.00 92.94 86 GLY A N 1
ATOM 639 C CA . GLY A 1 86 ? -5.953 10.115 6.053 1.00 92.94 86 GLY A CA 1
ATOM 640 C C . GLY A 1 86 ? -7.177 9.404 6.621 1.00 92.94 86 GLY A C 1
ATOM 641 O O . GLY A 1 86 ? -7.643 9.779 7.694 1.00 92.94 86 GLY A O 1
ATOM 642 N N . CYS A 1 87 ? -7.655 8.331 5.979 1.00 92.62 87 CYS A N 1
ATOM 643 C CA . CYS A 1 87 ? -8.758 7.522 6.505 1.00 92.62 87 CYS A CA 1
ATOM 644 C C . CYS A 1 87 ? -8.414 6.907 7.866 1.00 92.62 87 CYS A C 1
ATOM 646 O O . CYS A 1 87 ? -9.256 6.920 8.761 1.00 92.62 87 CYS A O 1
ATOM 648 N N . THR A 1 88 ? -7.182 6.417 8.046 1.00 92.56 88 THR A N 1
ATOM 649 C CA . THR A 1 88 ? -6.743 5.825 9.320 1.00 92.56 88 THR A CA 1
ATOM 650 C C . THR A 1 88 ? -6.698 6.870 10.436 1.00 92.56 88 THR A C 1
ATOM 652 O O . THR A 1 88 ? -7.232 6.634 11.520 1.00 92.56 88 THR A O 1
ATOM 655 N N . LEU A 1 89 ? -6.110 8.042 10.174 1.00 93.56 89 LEU A N 1
ATOM 656 C CA . LEU A 1 89 ? -6.040 9.143 11.138 1.00 93.56 89 LEU A CA 1
ATOM 657 C C . LEU A 1 89 ? -7.425 9.703 11.463 1.00 93.56 89 LEU A C 1
ATOM 659 O O . LEU A 1 89 ? -7.729 9.928 12.631 1.00 93.56 89 LEU A O 1
ATOM 663 N N . PHE A 1 90 ? -8.281 9.884 10.458 1.00 93.12 90 PHE A N 1
ATOM 664 C CA . PHE A 1 90 ? -9.649 10.355 10.658 1.00 93.12 90 PHE A CA 1
ATOM 665 C C . PHE A 1 90 ? -10.469 9.351 11.475 1.00 93.12 90 PHE A C 1
ATOM 667 O O . PHE A 1 90 ? -11.118 9.733 12.447 1.00 93.12 90 PHE A O 1
ATOM 674 N N . ALA A 1 91 ? -10.395 8.056 11.147 1.00 91.62 91 ALA A N 1
ATOM 675 C CA . ALA A 1 91 ? -11.057 7.015 11.926 1.00 91.62 91 ALA A CA 1
ATOM 676 C C . ALA A 1 91 ? -10.582 7.029 13.387 1.00 91.62 91 ALA A C 1
ATOM 678 O O . ALA A 1 91 ? -11.396 6.993 14.309 1.00 91.62 91 ALA A O 1
ATOM 679 N N . ARG A 1 92 ? -9.269 7.128 13.611 1.00 89.88 92 ARG A N 1
ATOM 680 C CA . ARG A 1 92 ? -8.685 7.089 14.954 1.00 89.88 92 ARG A CA 1
ATOM 681 C C . ARG A 1 92 ? -9.014 8.330 15.785 1.00 89.88 92 ARG A C 1
ATOM 683 O O . ARG A 1 92 ? -9.380 8.187 16.946 1.00 89.88 92 ARG A O 1
ATOM 690 N N . ASN A 1 93 ? -8.915 9.519 15.194 1.00 91.06 93 ASN A N 1
ATOM 691 C CA . ASN A 1 93 ? -8.994 10.783 15.929 1.00 91.06 93 ASN A CA 1
ATOM 692 C C . ASN A 1 93 ? -10.407 11.380 15.944 1.00 91.06 93 ASN A C 1
ATOM 694 O O . ASN A 1 93 ? -10.845 11.887 16.970 1.00 91.06 93 ASN A O 1
ATOM 698 N N . SER A 1 94 ? -11.129 11.325 14.822 1.00 90.88 94 SER A N 1
ATOM 699 C CA . SER A 1 94 ? -12.437 11.983 14.670 1.00 90.88 94 SER A CA 1
ATOM 700 C C . SER A 1 94 ? -13.615 11.067 14.996 1.00 90.88 94 SER A C 1
ATOM 702 O O . SER A 1 94 ? -14.688 11.557 15.334 1.00 90.88 94 SER A O 1
ATOM 704 N N . LEU A 1 95 ? -13.425 9.746 14.922 1.00 90.06 95 LEU A N 1
ATOM 705 C CA . LEU A 1 95 ? -14.449 8.745 15.253 1.00 90.06 95 LEU A CA 1
ATOM 706 C C . LEU A 1 95 ? -14.118 7.982 16.546 1.00 90.06 95 LEU A C 1
ATOM 708 O O . LEU A 1 95 ? -14.583 6.858 16.748 1.00 90.06 95 LEU A O 1
ATOM 712 N N . ALA A 1 96 ? -13.301 8.577 17.420 1.00 83.88 96 ALA A N 1
ATOM 713 C CA . ALA A 1 96 ? -12.961 8.001 18.715 1.00 83.88 96 ALA A CA 1
ATOM 714 C C . ALA A 1 96 ? -14.238 7.697 19.523 1.00 83.88 96 ALA A C 1
ATOM 716 O O . ALA A 1 96 ? -15.129 8.535 19.650 1.00 83.88 96 ALA A O 1
ATOM 717 N N . GLY A 1 97 ? -14.350 6.470 20.036 1.00 84.31 97 GLY A N 1
ATOM 718 C CA . GLY A 1 97 ? -15.540 6.006 20.760 1.00 84.31 97 GLY A CA 1
ATOM 719 C C . GLY A 1 97 ? -16.721 5.581 19.875 1.00 84.31 97 GLY A C 1
ATOM 720 O O . GLY A 1 97 ? -17.738 5.148 20.409 1.00 84.31 97 GLY A O 1
ATOM 721 N N . GLN A 1 98 ? -16.598 5.639 18.542 1.00 89.50 98 GLN A N 1
ATOM 722 C CA . GLN A 1 98 ? -17.625 5.191 17.590 1.00 89.50 98 GLN A CA 1
ATOM 723 C C . GLN A 1 98 ? -17.122 3.989 16.763 1.00 89.50 98 GLN A C 1
ATOM 725 O O . GLN A 1 98 ? -16.893 4.110 15.554 1.00 89.50 98 GLN A O 1
ATOM 730 N N . PRO A 1 99 ? -16.957 2.801 17.378 1.00 88.06 99 PRO A N 1
ATOM 731 C CA . PRO A 1 99 ? -16.268 1.666 16.757 1.00 88.06 99 PRO A CA 1
ATOM 732 C C . PRO A 1 99 ? -16.958 1.160 15.482 1.00 88.06 99 PRO A C 1
ATOM 734 O O . PRO A 1 99 ? -16.296 0.808 14.509 1.00 88.06 99 PRO A O 1
ATOM 737 N N . VAL A 1 100 ? -18.292 1.206 15.425 1.00 89.06 100 VAL A N 1
ATOM 738 C CA . VAL A 1 100 ? -19.055 0.809 14.229 1.00 89.06 100 VAL A CA 1
ATOM 739 C C . VAL A 1 100 ? -18.727 1.709 13.033 1.00 89.06 100 VAL A C 1
ATOM 741 O O . VAL A 1 100 ? -18.582 1.223 11.909 1.00 89.06 100 VAL A O 1
ATOM 744 N N . LEU A 1 101 ? -18.588 3.019 13.257 1.00 90.12 101 LEU A N 1
ATOM 745 C CA . LEU A 1 101 ? -18.262 3.976 12.200 1.00 90.12 101 LEU A CA 1
ATOM 746 C C . LEU A 1 101 ? -16.789 3.885 11.798 1.00 90.12 101 LEU A C 1
ATOM 748 O O . LEU A 1 101 ? -16.503 3.880 10.601 1.00 90.12 101 LEU A O 1
ATOM 752 N N . GLN A 1 102 ? -15.878 3.695 12.760 1.00 91.06 102 GLN A N 1
ATOM 753 C CA . GLN A 1 102 ? -14.471 3.381 12.478 1.00 91.06 102 GLN A CA 1
ATOM 754 C C . GLN A 1 102 ? -14.345 2.143 11.588 1.00 91.06 102 GLN A C 1
ATOM 756 O O . GLN A 1 102 ? -13.656 2.174 10.568 1.00 91.06 102 GLN A O 1
ATOM 761 N N . GLN A 1 103 ? -15.052 1.064 11.934 1.00 90.44 103 GLN A N 1
ATOM 762 C CA . GLN A 1 103 ? -15.010 -0.175 11.170 1.00 90.44 103 GLN A CA 1
ATOM 763 C C . GLN A 1 103 ? -15.549 0.033 9.760 1.00 90.44 103 GLN A C 1
ATOM 765 O O . GLN A 1 103 ? -14.890 -0.375 8.811 1.00 90.44 103 GLN A O 1
ATOM 770 N N . ARG A 1 104 ? -16.713 0.676 9.598 1.00 90.62 104 ARG A N 1
ATOM 771 C CA . ARG A 1 104 ? -17.312 0.932 8.276 1.00 90.62 104 ARG A CA 1
ATOM 772 C C . ARG A 1 104 ? -16.407 1.779 7.388 1.00 90.62 104 ARG A C 1
ATOM 774 O O . ARG A 1 104 ? -16.236 1.432 6.222 1.00 90.62 104 ARG A O 1
ATOM 781 N N . LEU A 1 105 ? -15.803 2.828 7.947 1.00 92.19 105 LEU A N 1
ATOM 782 C CA . LEU A 1 105 ? -14.880 3.696 7.222 1.00 92.19 105 LEU A CA 1
ATOM 783 C C . LEU A 1 105 ? -13.627 2.937 6.770 1.00 92.19 105 LEU A C 1
ATOM 785 O O . LEU A 1 105 ? -13.214 3.074 5.624 1.00 92.19 105 LEU A O 1
ATOM 789 N N . MET A 1 106 ? -13.050 2.109 7.644 1.00 92.06 106 MET A N 1
ATOM 790 C CA . MET A 1 106 ? -11.817 1.368 7.352 1.00 92.06 106 MET A CA 1
ATOM 791 C C . MET A 1 106 ? -12.039 0.122 6.494 1.00 92.06 106 MET A C 1
ATOM 793 O O . MET A 1 106 ? -11.129 -0.324 5.796 1.00 92.06 106 MET A O 1
ATOM 797 N N . LYS A 1 107 ? -13.255 -0.428 6.497 1.00 91.94 107 LYS A N 1
ATOM 798 C CA . LYS A 1 107 ? -13.610 -1.645 5.765 1.00 91.94 107 LYS A CA 1
ATOM 799 C C . LYS A 1 107 ? -13.323 -1.509 4.269 1.00 91.94 107 LYS A C 1
ATOM 801 O O . LYS A 1 107 ? -12.648 -2.356 3.692 1.00 91.94 107 LYS A O 1
ATOM 806 N N . LEU A 1 108 ? -13.824 -0.439 3.651 1.00 89.12 108 LEU A N 1
ATOM 807 C CA . LEU A 1 108 ? -13.692 -0.207 2.213 1.00 89.12 108 LEU A CA 1
ATOM 808 C C . LEU A 1 108 ? -12.226 -0.095 1.748 1.00 89.12 108 LEU A C 1
ATOM 810 O O . LEU A 1 108 ? -11.843 -0.890 0.889 1.00 89.12 108 LEU A O 1
ATOM 814 N N . PRO A 1 109 ? -11.383 0.806 2.297 1.00 90.81 109 PRO A N 1
ATOM 815 C CA . PRO A 1 109 ? -9.996 0.925 1.858 1.00 90.81 109 PRO A CA 1
ATOM 816 C C . PRO A 1 109 ? -9.212 -0.373 2.080 1.00 90.81 109 PRO A C 1
ATOM 818 O O . PRO A 1 109 ? -8.410 -0.751 1.229 1.00 90.81 109 PRO A O 1
ATOM 821 N N . ILE A 1 110 ? -9.472 -1.108 3.166 1.00 92.50 110 ILE A N 1
ATOM 822 C CA . ILE A 1 110 ? -8.791 -2.382 3.431 1.00 92.50 110 ILE A CA 1
ATOM 823 C C . ILE A 1 110 ? -9.156 -3.443 2.388 1.00 92.50 110 ILE A C 1
ATOM 825 O O . ILE A 1 110 ? -8.254 -4.090 1.858 1.00 92.50 110 ILE A O 1
ATOM 829 N N . TYR A 1 111 ? -10.437 -3.606 2.041 1.00 92.94 111 TYR A N 1
ATOM 830 C CA . TYR A 1 111 ? -10.836 -4.586 1.023 1.00 92.94 111 TYR A CA 1
ATOM 831 C C . TYR A 1 111 ? -10.400 -4.201 -0.385 1.00 92.94 111 TYR A C 1
ATOM 833 O O . TYR A 1 111 ? -9.931 -5.066 -1.121 1.00 92.94 111 TYR A O 1
ATOM 841 N N . VAL A 1 112 ? -10.503 -2.921 -0.753 1.00 90.94 112 VAL A N 1
ATOM 842 C CA . VAL A 1 112 ? -9.978 -2.434 -2.037 1.00 90.94 112 VAL A CA 1
ATOM 843 C C . VAL A 1 112 ? -8.467 -2.668 -2.105 1.00 90.94 112 VAL A C 1
ATOM 845 O O . VAL A 1 112 ? -7.964 -3.148 -3.118 1.00 90.94 112 VAL A O 1
ATOM 848 N N . GLY A 1 113 ? -7.753 -2.417 -1.005 1.00 90.19 113 GLY A N 1
ATOM 849 C CA . GLY A 1 113 ? -6.329 -2.716 -0.887 1.00 90.19 113 GLY A CA 1
ATOM 850 C C . GLY A 1 113 ? -6.017 -4.206 -1.039 1.00 90.19 113 GLY A C 1
ATOM 851 O O . GLY A 1 113 ? -5.117 -4.554 -1.790 1.00 90.19 113 GLY A O 1
ATOM 852 N N . LEU A 1 114 ? -6.772 -5.094 -0.384 1.00 92.56 114 LEU A N 1
ATOM 853 C CA . LEU A 1 114 ? -6.598 -6.548 -0.523 1.00 92.56 114 LEU A CA 1
ATOM 854 C C . LEU A 1 114 ? -6.858 -7.030 -1.953 1.00 92.56 114 LEU A C 1
ATOM 856 O O . LEU A 1 114 ? -6.095 -7.839 -2.474 1.00 92.56 114 LEU A O 1
ATOM 860 N N . PHE A 1 115 ? -7.906 -6.521 -2.601 1.00 91.75 115 PHE A N 1
ATOM 861 C CA . PHE A 1 115 ? -8.179 -6.829 -4.002 1.00 91.75 115 PHE A CA 1
ATOM 862 C C . PHE A 1 115 ? -7.025 -6.372 -4.905 1.00 91.75 115 PHE A C 1
ATOM 864 O O . PHE A 1 115 ? -6.557 -7.135 -5.749 1.00 91.75 115 PHE A O 1
ATOM 871 N N . SER A 1 116 ? -6.514 -5.158 -4.679 1.00 88.69 116 SER A N 1
ATOM 872 C CA . SER A 1 116 ? -5.346 -4.644 -5.396 1.00 88.69 116 SER A CA 1
ATOM 873 C C . SER A 1 116 ? -4.104 -5.513 -5.179 1.00 88.69 116 SER A C 1
ATOM 875 O O . SER A 1 116 ? -3.382 -5.770 -6.140 1.00 88.69 116 SER A O 1
ATOM 877 N N . ASP A 1 117 ? -3.856 -5.988 -3.954 1.00 88.81 117 ASP A N 1
ATOM 878 C CA . ASP A 1 117 ? -2.718 -6.865 -3.659 1.00 88.81 117 ASP A CA 1
ATOM 879 C C . ASP A 1 117 ? -2.804 -8.176 -4.460 1.00 88.81 117 ASP A C 1
ATOM 881 O O . ASP A 1 117 ? -1.815 -8.602 -5.054 1.00 88.81 117 ASP A O 1
ATOM 885 N N . ILE A 1 118 ? -3.991 -8.795 -4.537 1.00 87.44 118 ILE A N 1
ATOM 886 C CA . ILE A 1 118 ? -4.219 -10.035 -5.304 1.00 87.44 118 ILE A CA 1
ATOM 887 C C . ILE A 1 118 ? -3.929 -9.817 -6.793 1.00 87.44 118 ILE A C 1
ATOM 889 O O . ILE A 1 118 ? -3.237 -10.626 -7.415 1.00 87.44 118 ILE A O 1
ATOM 893 N N . CYS A 1 119 ? -4.417 -8.713 -7.362 1.00 85.50 119 CYS A N 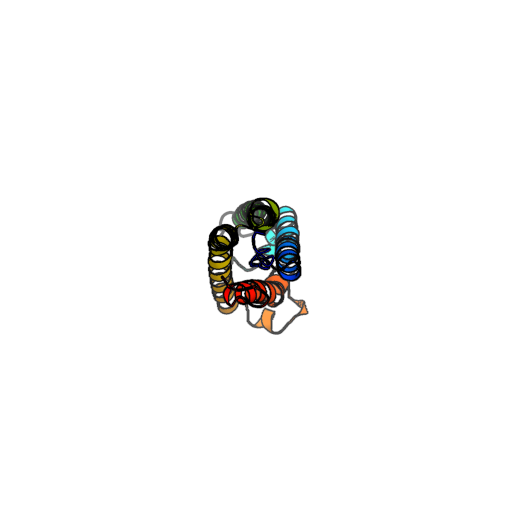1
ATOM 894 C CA . CYS A 1 119 ? -4.139 -8.353 -8.752 1.00 85.50 119 CYS A CA 1
ATOM 895 C C . CYS A 1 119 ? -2.634 -8.170 -8.996 1.00 85.50 119 CYS A C 1
ATOM 897 O O . CYS A 1 119 ? -2.104 -8.666 -9.992 1.00 85.50 119 CYS A O 1
ATOM 899 N N . LEU A 1 120 ? -1.934 -7.506 -8.072 1.00 82.38 120 LEU A N 1
ATOM 900 C CA . LEU A 1 120 ? -0.487 -7.312 -8.159 1.00 82.38 120 LEU A CA 1
ATOM 901 C C . LEU A 1 120 ? 0.273 -8.638 -8.068 1.00 82.38 120 LEU A C 1
ATOM 903 O O . LEU A 1 120 ? 1.194 -8.845 -8.855 1.00 82.38 120 LEU A O 1
ATOM 907 N N . TYR A 1 121 ? -0.134 -9.564 -7.197 1.00 82.62 121 TYR A N 1
ATOM 908 C CA . TYR A 1 121 ? 0.446 -10.908 -7.161 1.00 82.62 121 TYR A CA 1
ATOM 909 C C . TYR A 1 121 ? 0.248 -11.662 -8.474 1.00 82.62 121 TYR A C 1
ATOM 911 O O . TYR A 1 121 ? 1.205 -12.227 -9.004 1.00 82.62 121 TYR A O 1
ATOM 919 N N . ALA A 1 122 ? -0.970 -11.651 -9.021 1.00 79.94 122 ALA A N 1
ATOM 920 C CA . ALA A 1 122 ? -1.269 -12.330 -10.277 1.00 79.94 122 ALA A CA 1
ATOM 921 C C . ALA A 1 122 ? -0.400 -11.794 -11.425 1.00 79.94 122 ALA A C 1
ATOM 923 O O . ALA A 1 122 ? 0.185 -12.571 -12.180 1.00 79.94 122 ALA A O 1
ATOM 924 N N . ILE A 1 123 ? -0.253 -10.471 -11.529 1.00 74.88 123 ILE A N 1
ATOM 925 C CA . ILE A 1 123 ? 0.603 -9.843 -12.544 1.00 74.88 123 ILE A CA 1
ATOM 926 C C . ILE A 1 123 ? 2.077 -10.188 -12.296 1.00 74.88 123 ILE A C 1
ATOM 928 O O . ILE A 1 123 ? 2.776 -10.579 -13.229 1.00 74.88 123 ILE A O 1
ATOM 932 N N . GLN A 1 124 ? 2.544 -10.109 -11.049 1.00 73.00 124 GLN A N 1
ATOM 933 C CA . GLN A 1 124 ? 3.935 -10.381 -10.693 1.00 73.00 124 GLN A CA 1
ATOM 934 C C . GLN A 1 124 ? 4.344 -11.810 -11.064 1.00 73.00 124 GLN A C 1
ATOM 936 O O . GLN A 1 124 ? 5.343 -12.004 -11.748 1.00 73.00 124 GLN A O 1
ATOM 941 N N . PHE A 1 125 ? 3.567 -12.820 -10.675 1.00 70.62 125 PHE A N 1
ATOM 942 C CA 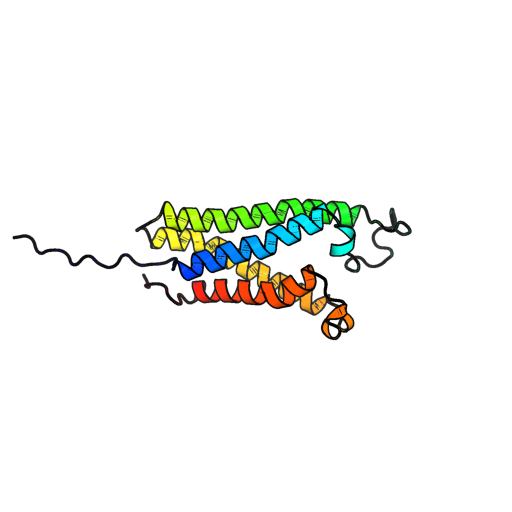. PHE A 1 125 ? 3.931 -14.213 -10.950 1.00 70.62 125 PHE A CA 1
ATOM 943 C C . PHE A 1 125 ? 3.738 -14.623 -12.414 1.00 70.62 125 PHE A C 1
ATOM 945 O O . PHE A 1 125 ? 4.379 -15.568 -12.864 1.00 70.62 125 PHE A O 1
ATOM 952 N N . THR A 1 126 ? 2.897 -13.916 -13.174 1.00 72.19 126 THR A N 1
ATOM 953 C CA . THR A 1 126 ? 2.694 -14.211 -14.603 1.00 72.19 126 THR A CA 1
ATOM 954 C C . THR A 1 126 ? 3.658 -13.467 -15.525 1.00 72.19 126 THR A C 1
ATOM 956 O O . THR A 1 126 ? 3.883 -13.919 -16.648 1.00 72.19 126 THR A O 1
ATOM 959 N N . LYS A 1 127 ? 4.217 -12.329 -15.092 1.00 67.31 127 LYS A N 1
ATOM 960 C CA . LYS A 1 127 ? 5.050 -11.458 -15.939 1.00 67.31 127 LYS A CA 1
ATOM 961 C C . LYS A 1 127 ? 6.496 -11.312 -15.482 1.00 67.31 127 LYS A C 1
ATOM 963 O O . LYS A 1 127 ? 7.312 -10.898 -16.303 1.00 67.31 127 LYS A O 1
ATOM 968 N N . LEU A 1 128 ? 6.845 -11.634 -14.233 1.00 66.25 128 LEU A N 1
ATOM 969 C CA . LEU A 1 128 ? 8.234 -11.530 -13.789 1.00 66.25 128 LEU A CA 1
ATOM 970 C C . LEU A 1 128 ? 9.071 -12.658 -14.423 1.00 66.25 128 LEU A C 1
ATOM 972 O O . LEU A 1 128 ? 8.758 -13.833 -14.216 1.00 66.25 128 LEU A O 1
ATOM 976 N N . PRO A 1 129 ? 10.145 -12.347 -15.173 1.00 66.75 129 PRO A N 1
ATOM 977 C CA . PRO A 1 129 ? 10.997 -13.378 -15.751 1.00 66.75 129 PRO A CA 1
ATOM 978 C C . PRO A 1 129 ? 11.605 -14.255 -14.653 1.00 66.75 129 PRO A C 1
ATOM 980 O O . PRO A 1 129 ? 12.148 -13.742 -13.672 1.00 66.75 129 PRO A O 1
ATOM 983 N N . SER A 1 130 ? 11.590 -15.576 -14.841 1.00 68.25 130 SER A N 1
ATOM 984 C CA . SER A 1 130 ? 12.187 -16.533 -13.896 1.00 68.25 130 SER A CA 1
ATOM 985 C C . SER A 1 130 ? 13.657 -16.215 -13.596 1.00 68.25 130 SER A C 1
ATOM 987 O O . SER A 1 130 ? 14.101 -16.325 -12.458 1.00 68.25 130 SER A O 1
ATOM 989 N N . ALA A 1 131 ? 14.397 -15.702 -14.582 1.00 61.62 131 ALA A N 1
ATOM 990 C CA . ALA A 1 131 ? 15.774 -15.245 -14.409 1.00 61.62 131 ALA A CA 1
ATOM 991 C C . ALA A 1 131 ? 15.937 -14.140 -13.344 1.00 61.62 131 ALA A C 1
ATOM 993 O O . ALA A 1 131 ? 16.967 -14.102 -12.672 1.00 61.62 131 ALA A O 1
ATOM 994 N N . VAL A 1 132 ? 14.936 -13.266 -13.170 1.00 66.81 132 VAL A N 1
ATOM 995 C CA . VAL A 1 132 ? 14.923 -12.233 -12.119 1.00 66.81 132 VAL A CA 1
ATOM 996 C C . VAL A 1 132 ? 14.590 -12.864 -10.768 1.00 66.81 132 VAL A C 1
ATOM 998 O O . VAL A 1 132 ? 15.237 -12.531 -9.782 1.00 66.81 132 VAL A O 1
ATOM 1001 N N . LEU A 1 133 ? 13.662 -13.828 -10.712 1.00 67.06 133 LEU A N 1
ATOM 1002 C CA . LEU A 1 133 ? 13.325 -14.548 -9.473 1.00 67.06 133 LEU A CA 1
ATOM 1003 C C . LEU A 1 133 ? 14.538 -15.273 -8.866 1.00 67.06 133 LEU A C 1
ATOM 1005 O O . LEU A 1 133 ? 14.717 -15.241 -7.651 1.00 67.06 133 LEU A O 1
ATOM 1009 N N . TYR A 1 134 ? 15.392 -15.877 -9.697 1.00 73.81 134 TYR A N 1
ATOM 1010 C CA . TYR A 1 134 ? 16.548 -16.656 -9.233 1.00 73.81 134 TYR A CA 1
ATOM 1011 C C . TYR A 1 134 ? 17.851 -15.849 -9.073 1.00 73.81 134 TYR A C 1
ATOM 1013 O O . TYR A 1 134 ? 18.826 -16.386 -8.551 1.00 73.81 134 TYR A O 1
ATOM 1021 N N . ASN A 1 135 ? 17.889 -14.569 -9.471 1.00 76.81 135 ASN A N 1
ATOM 1022 C CA . ASN A 1 135 ? 19.064 -13.700 -9.311 1.00 76.81 135 ASN A CA 1
ATOM 1023 C C . ASN A 1 135 ? 18.730 -12.412 -8.535 1.00 76.81 135 ASN A C 1
ATOM 1025 O O . ASN A 1 135 ? 18.420 -11.389 -9.152 1.00 76.81 135 ASN A O 1
ATOM 1029 N N . PRO A 1 136 ? 18.905 -12.399 -7.197 1.00 75.31 136 PRO A N 1
ATOM 1030 C CA . PRO A 1 136 ? 18.644 -11.227 -6.353 1.00 75.31 136 PRO A CA 1
ATOM 1031 C C . PRO A 1 136 ? 19.405 -9.960 -6.762 1.00 75.31 136 PRO A C 1
ATOM 1033 O O . PRO A 1 136 ? 18.950 -8.847 -6.523 1.00 75.31 136 PRO A O 1
ATOM 1036 N N . LYS A 1 137 ? 20.554 -10.107 -7.434 1.00 74.69 137 LYS A N 1
ATOM 1037 C CA . LYS A 1 137 ? 21.349 -8.981 -7.956 1.00 74.69 137 LYS A CA 1
ATOM 1038 C C . LYS A 1 137 ? 20.629 -8.16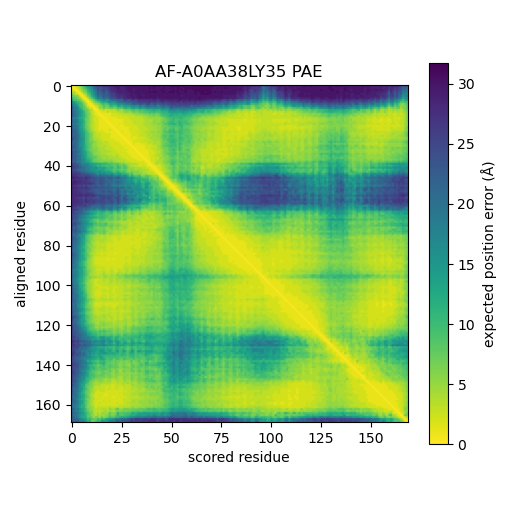5 -9.038 1.00 74.69 137 LYS A C 1
ATOM 1040 O O . LYS A 1 137 ? 21.042 -7.046 -9.314 1.00 74.69 137 L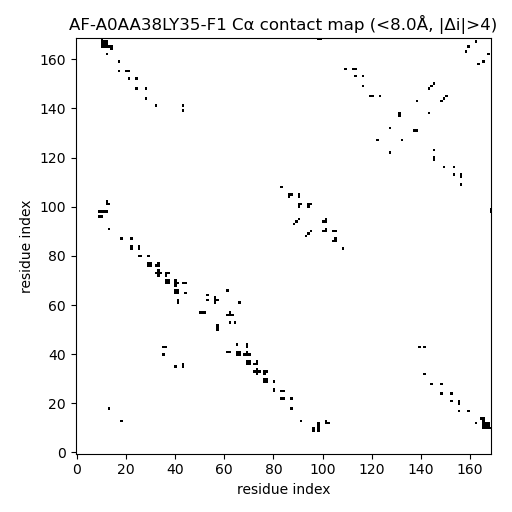YS A O 1
ATOM 1045 N N . LEU A 1 138 ? 19.588 -8.724 -9.660 1.00 65.75 138 LEU A N 1
ATOM 1046 C CA . LEU A 1 138 ? 18.776 -8.057 -10.682 1.00 65.75 138 LEU A CA 1
ATOM 1047 C C . LEU A 1 138 ? 17.531 -7.378 -10.096 1.00 65.75 138 LEU A C 1
ATOM 1049 O O . LEU A 1 138 ? 16.743 -6.802 -10.846 1.00 65.75 138 LEU A O 1
ATOM 1053 N N . TRP A 1 139 ? 17.316 -7.461 -8.780 1.00 71.12 139 TRP A N 1
ATOM 1054 C CA . TRP A 1 139 ? 16.106 -6.933 -8.165 1.00 71.12 139 TRP A CA 1
ATOM 1055 C C . TRP A 1 139 ? 16.147 -5.414 -8.108 1.00 71.12 139 TRP A C 1
ATOM 1057 O O . TRP A 1 139 ? 17.030 -4.798 -7.514 1.00 71.12 139 TRP A O 1
ATOM 1067 N N . THR A 1 140 ? 15.142 -4.808 -8.725 1.00 70.00 140 THR A N 1
ATOM 1068 C CA . THR A 1 140 ? 14.865 -3.382 -8.584 1.00 70.00 140 THR A CA 1
ATOM 1069 C C . THR A 1 140 ? 14.137 -3.116 -7.268 1.00 70.00 140 THR A C 1
ATOM 1071 O O . THR A 1 140 ? 13.533 -4.020 -6.689 1.00 70.00 140 THR A O 1
ATOM 1074 N N . SER A 1 141 ? 14.101 -1.857 -6.823 1.00 66.44 141 SER A N 1
ATOM 1075 C CA . SER A 1 141 ? 13.292 -1.446 -5.665 1.00 66.44 141 SER A CA 1
ATOM 1076 C C . SER A 1 141 ? 11.820 -1.849 -5.806 1.00 66.44 141 SER A C 1
ATOM 1078 O O . SER A 1 141 ? 11.207 -2.272 -4.831 1.00 66.44 141 SER A O 1
ATOM 1080 N N . ALA A 1 142 ? 11.272 -1.803 -7.026 1.00 66.56 142 ALA A N 1
ATOM 1081 C CA . ALA A 1 142 ? 9.924 -2.285 -7.320 1.00 66.56 142 ALA A CA 1
ATOM 1082 C C . ALA A 1 142 ? 9.795 -3.807 -7.120 1.00 66.56 142 ALA A C 1
ATOM 1084 O O . ALA A 1 142 ? 8.838 -4.265 -6.504 1.00 66.56 142 ALA A O 1
ATOM 1085 N N . THR A 1 143 ? 10.786 -4.590 -7.565 1.00 70.88 143 THR A N 1
ATOM 1086 C CA . THR A 1 143 ? 10.807 -6.054 -7.384 1.00 70.88 143 THR A CA 1
ATOM 1087 C C . THR A 1 143 ? 10.885 -6.425 -5.903 1.00 70.88 143 THR A C 1
ATOM 1089 O O . THR A 1 143 ? 10.094 -7.235 -5.427 1.00 70.88 143 THR A O 1
ATOM 1092 N N . SER A 1 144 ? 11.778 -5.779 -5.149 1.00 73.50 144 SER A N 1
ATOM 1093 C CA . SER A 1 144 ? 11.904 -5.974 -3.699 1.00 73.50 144 SER A CA 1
ATOM 1094 C C . SER A 1 144 ? 10.645 -5.530 -2.947 1.00 73.50 144 SER A C 1
ATOM 1096 O O . SER A 1 144 ? 10.195 -6.218 -2.033 1.00 73.50 144 SER A O 1
ATOM 1098 N N . GLY A 1 145 ? 10.033 -4.413 -3.349 1.00 70.81 145 GLY A N 1
ATOM 1099 C CA . GLY A 1 145 ? 8.769 -3.937 -2.788 1.00 70.81 145 GLY A CA 1
ATOM 1100 C C . GLY A 1 145 ? 7.621 -4.925 -3.007 1.00 70.81 145 GLY A C 1
ATOM 1101 O O . GLY A 1 145 ? 6.856 -5.184 -2.083 1.00 70.81 145 GLY A O 1
ATOM 1102 N N . LEU A 1 146 ? 7.537 -5.539 -4.188 1.00 76.06 146 LEU A N 1
ATOM 1103 C CA . LEU A 1 146 ? 6.522 -6.548 -4.503 1.00 76.06 146 LEU A CA 1
ATOM 1104 C C . LEU A 1 146 ? 6.787 -7.901 -3.823 1.00 76.06 146 LEU A C 1
ATOM 1106 O O . LEU A 1 146 ? 5.838 -8.577 -3.439 1.00 76.06 146 LEU A O 1
ATOM 1110 N N . LEU A 1 147 ? 8.049 -8.300 -3.641 1.00 77.94 147 LEU A N 1
ATOM 1111 C CA . LEU A 1 147 ? 8.398 -9.584 -3.016 1.00 77.94 147 LEU A CA 1
ATOM 1112 C C . LEU A 1 147 ? 8.401 -9.549 -1.485 1.00 77.94 147 LEU A C 1
ATOM 1114 O O . LEU A 1 147 ? 8.095 -10.565 -0.869 1.00 77.94 147 LEU A O 1
ATOM 1118 N N . TYR A 1 148 ? 8.724 -8.411 -0.866 1.00 81.56 148 TYR A N 1
ATOM 1119 C CA . TYR A 1 148 ? 8.791 -8.283 0.596 1.00 81.56 148 TYR A CA 1
ATOM 1120 C C . TYR A 1 148 ? 7.741 -7.335 1.166 1.00 81.56 148 TYR A C 1
ATOM 1122 O O . TYR A 1 148 ? 7.074 -7.666 2.143 1.00 81.56 148 TYR A O 1
ATOM 1130 N N . GLY A 1 149 ? 7.565 -6.165 0.553 1.00 81.31 149 GLY A N 1
ATOM 1131 C CA . GLY A 1 149 ? 6.634 -5.148 1.042 1.00 81.31 149 GLY A CA 1
ATOM 1132 C C . GLY A 1 149 ? 5.172 -5.558 0.877 1.00 81.31 149 GLY A C 1
ATOM 1133 O O . GLY A 1 149 ? 4.392 -5.432 1.822 1.00 81.31 149 GLY A O 1
ATOM 1134 N N . LEU A 1 150 ? 4.806 -6.093 -0.293 1.00 85.06 150 LEU A N 1
ATOM 1135 C CA . LEU A 1 150 ? 3.432 -6.500 -0.589 1.00 85.06 150 LEU A CA 1
ATOM 1136 C C . LEU A 1 150 ? 2.934 -7.605 0.361 1.00 85.06 150 LEU A C 1
ATOM 1138 O O . LEU A 1 150 ? 1.880 -7.387 0.957 1.00 85.06 150 LEU A O 1
ATOM 1142 N N . PRO A 1 151 ? 3.682 -8.701 0.637 1.00 88.94 151 PRO A N 1
ATOM 1143 C CA . PRO A 1 151 ? 3.266 -9.678 1.649 1.00 88.94 151 PRO A CA 1
ATOM 1144 C C . PRO A 1 151 ? 3.032 -9.078 3.027 1.00 88.94 151 PRO A C 1
ATOM 1146 O O . PRO A 1 151 ? 2.017 -9.372 3.653 1.00 88.94 151 PRO A O 1
ATOM 1149 N N . VAL A 1 152 ? 3.924 -8.204 3.496 1.00 89.56 152 VAL A N 1
ATOM 1150 C CA . VAL A 1 152 ? 3.756 -7.553 4.803 1.00 89.56 152 VAL A CA 1
ATOM 1151 C C . VAL A 1 152 ? 2.504 -6.668 4.807 1.00 89.56 152 VAL A C 1
ATOM 1153 O O . VAL A 1 152 ? 1.735 -6.686 5.770 1.00 89.56 152 VAL A O 1
ATOM 1156 N N . ALA A 1 153 ? 2.238 -5.952 3.711 1.00 88.69 153 ALA A N 1
ATOM 1157 C CA . ALA A 1 153 ? 1.048 -5.117 3.570 1.00 88.69 153 ALA A CA 1
ATOM 1158 C C . ALA A 1 153 ? -0.239 -5.941 3.530 1.00 88.69 153 ALA A C 1
ATOM 1160 O O . ALA A 1 153 ? -1.229 -5.555 4.154 1.00 88.69 153 ALA A O 1
ATOM 1161 N N . THR A 1 154 ? -0.241 -7.061 2.811 1.00 91.94 154 THR A N 1
ATOM 1162 C CA . THR A 1 154 ? -1.371 -7.992 2.757 1.00 91.94 154 THR A CA 1
ATOM 1163 C C . THR A 1 154 ? -1.615 -8.614 4.127 1.00 91.94 154 THR A C 1
ATOM 1165 O O . THR A 1 154 ? -2.751 -8.619 4.596 1.00 91.94 154 THR A O 1
ATOM 1168 N N . LEU A 1 155 ? -0.562 -9.052 4.825 1.00 92.94 155 LEU A N 1
ATOM 1169 C CA . LEU A 1 155 ? -0.666 -9.612 6.173 1.00 92.94 155 LEU A CA 1
ATOM 1170 C C . LEU A 1 155 ? -1.251 -8.607 7.165 1.00 92.94 155 LEU A C 1
ATOM 1172 O O . LEU A 1 155 ? -2.167 -8.965 7.898 1.00 92.94 155 LEU A O 1
ATOM 1176 N N . LEU A 1 156 ? -0.809 -7.345 7.158 1.00 92.56 156 LEU A N 1
ATOM 1177 C CA . LEU A 1 156 ? -1.399 -6.312 8.020 1.00 92.56 156 LEU A CA 1
ATOM 1178 C C . LEU A 1 156 ? -2.895 -6.114 7.744 1.00 92.56 156 LEU A C 1
ATOM 1180 O O . LEU A 1 156 ? -3.684 -5.997 8.682 1.00 92.56 156 LEU A O 1
ATOM 1184 N N . LYS A 1 157 ? -3.315 -6.114 6.476 1.00 93.00 157 LYS A N 1
ATOM 1185 C CA . LYS A 1 157 ? -4.740 -6.025 6.121 1.00 93.00 157 LYS A CA 1
ATOM 1186 C C . LYS A 1 157 ? -5.515 -7.259 6.601 1.00 93.00 157 LYS A C 1
ATOM 1188 O O . LYS A 1 157 ? -6.587 -7.107 7.180 1.00 93.00 157 LYS A O 1
ATOM 1193 N N . LEU A 1 158 ? -4.967 -8.463 6.421 1.00 93.56 158 LEU A N 1
ATOM 1194 C CA . LEU A 1 158 ? -5.581 -9.715 6.882 1.00 93.56 158 LEU A CA 1
ATOM 1195 C C . LEU A 1 158 ? -5.709 -9.764 8.406 1.00 93.56 158 LEU A C 1
ATOM 1197 O O . LEU A 1 158 ? -6.778 -10.087 8.912 1.00 93.56 158 LEU A O 1
ATOM 1201 N N . VAL A 1 159 ? -4.663 -9.369 9.133 1.00 92.50 159 VAL A N 1
ATOM 1202 C CA . VAL A 1 159 ? -4.669 -9.203 10.595 1.00 92.50 159 VAL A CA 1
ATOM 1203 C C . VAL A 1 159 ? -5.858 -8.349 11.036 1.00 92.50 159 VAL A C 1
ATOM 1205 O O . VAL A 1 159 ? -6.577 -8.725 11.962 1.00 92.50 159 VAL A O 1
ATOM 1208 N N . TRP A 1 160 ? -6.116 -7.236 10.341 1.00 92.31 160 TRP A N 1
ATOM 1209 C CA . TRP A 1 160 ? -7.263 -6.382 10.641 1.00 92.31 160 TRP A CA 1
ATOM 1210 C C . TRP A 1 160 ? -8.605 -7.037 10.304 1.00 92.31 160 TRP A C 1
ATOM 1212 O O . TRP A 1 160 ? -9.546 -6.942 11.093 1.00 92.31 160 TRP A O 1
ATOM 1222 N N . VAL A 1 161 ? -8.704 -7.707 9.149 1.00 92.12 161 VAL A N 1
ATOM 1223 C CA . VAL A 1 161 ? -9.928 -8.399 8.701 1.00 92.12 161 VAL A CA 1
ATOM 1224 C C . VAL A 1 161 ? -10.320 -9.513 9.670 1.00 92.12 161 VAL A C 1
ATOM 1226 O O . VAL A 1 161 ? -11.495 -9.621 10.015 1.00 92.12 161 VAL A O 1
ATOM 1229 N N . PHE A 1 162 ? -9.350 -10.288 10.154 1.00 91.00 162 PHE A N 1
ATOM 1230 C CA . PHE A 1 162 ? -9.565 -11.337 11.154 1.00 91.00 162 PHE A CA 1
ATOM 1231 C C . PHE A 1 162 ? -9.755 -10.794 12.577 1.00 91.00 162 PHE A C 1
ATOM 1233 O O . PHE A 1 162 ? -10.030 -11.561 13.494 1.00 91.00 162 PHE A O 1
ATOM 1240 N N . GLY A 1 163 ? -9.633 -9.479 12.776 1.00 86.44 163 GLY A N 1
ATOM 1241 C CA . GLY A 1 163 ? -9.851 -8.838 14.068 1.00 86.44 163 GLY A CA 1
ATOM 1242 C C . GLY A 1 163 ? -8.763 -9.113 15.105 1.00 86.44 163 GLY A C 1
ATOM 1243 O O . GLY A 1 163 ? -9.016 -8.962 16.297 1.00 86.44 163 GLY A O 1
ATOM 1244 N N . ILE A 1 164 ? -7.554 -9.484 14.680 1.00 85.81 164 ILE A N 1
ATOM 1245 C CA . ILE A 1 164 ? -6.443 -9.770 15.593 1.00 85.81 164 ILE A CA 1
ATOM 1246 C C . ILE A 1 164 ? -6.068 -8.493 16.354 1.00 85.81 164 ILE A C 1
ATOM 1248 O O . ILE A 1 164 ? -5.736 -7.466 15.760 1.00 85.81 164 ILE A O 1
ATOM 1252 N N . GLY A 1 165 ? -6.122 -8.565 17.685 1.00 77.75 165 GLY A N 1
ATOM 1253 C CA . GLY A 1 165 ? -5.822 -7.441 18.572 1.00 77.75 165 GLY A CA 1
ATOM 1254 C C . GLY A 1 165 ? -6.923 -6.380 18.661 1.00 77.75 165 GLY A C 1
ATOM 1255 O O . GLY A 1 165 ? -6.704 -5.377 19.337 1.00 77.75 165 GLY A O 1
ATOM 1256 N N . ARG A 1 166 ? -8.080 -6.578 18.010 1.00 84.06 166 ARG A N 1
ATOM 1257 C CA . ARG A 1 166 ? -9.254 -5.705 18.153 1.00 84.06 166 ARG A CA 1
ATOM 1258 C C . ARG A 1 166 ? -10.154 -6.215 19.273 1.00 84.06 166 ARG A C 1
ATOM 1260 O O . ARG A 1 166 ? -10.392 -7.417 19.367 1.00 84.06 166 ARG A O 1
ATOM 1267 N N . ASP A 1 167 ? -10.717 -5.300 20.054 1.00 71.81 167 ASP A N 1
ATOM 1268 C CA . ASP A 1 167 ? -11.807 -5.650 20.965 1.00 71.81 167 ASP A CA 1
ATOM 1269 C C . ASP A 1 167 ? -13.085 -5.735 20.104 1.00 71.81 167 ASP A C 1
ATOM 1271 O O . ASP A 1 167 ? -13.519 -4.742 19.516 1.00 71.81 167 ASP A O 1
ATOM 1275 N N . VAL A 1 168 ? -13.599 -6.953 19.912 1.00 59.44 168 VAL A N 1
ATOM 1276 C CA . VAL A 1 168 ? -14.693 -7.259 18.974 1.00 59.44 168 VAL A CA 1
ATOM 1277 C C . VAL A 1 168 ? -15.982 -6.542 19.404 1.00 59.44 168 VAL A C 1
ATOM 1279 O O . VAL A 1 168 ? -16.333 -6.569 20.583 1.00 59.44 168 VAL A O 1
ATOM 1282 N N . VAL A 1 169 ? -16.668 -5.912 18.441 1.00 53.41 169 VAL A N 1
ATOM 1283 C CA . VAL A 1 169 ? -18.070 -5.460 18.555 1.00 53.41 169 VAL A CA 1
ATOM 1284 C C . VAL A 1 169 ? -18.982 -6.545 18.014 1.00 53.41 169 VAL A C 1
ATOM 1286 O O . VAL A 1 169 ? -18.659 -7.050 16.912 1.00 53.41 169 VAL A O 1
#

Radius of gyration: 20.71 Å; Cα contacts (8 Å, |Δi|>4): 128; chains: 1; bounding box: 49×29×78 Å

Organism: NCBI:txid4972

Solvent-accessible surface area (backbone atoms only — not comparable to full-atom values): 9665 Å² total; per-residue (Å²): 134,83,80,80,74,74,83,70,78,71,56,37,72,69,38,66,69,56,52,50,52,51,40,52,47,40,48,66,56,26,51,58,53,20,53,42,21,69,75,42,18,56,75,76,47,67,78,76,64,63,90,76,77,50,69,91,31,64,90,51,102,53,48,69,67,43,44,53,51,19,46,53,45,29,56,47,31,53,52,52,32,48,49,57,40,48,52,51,50,44,32,59,69,75,32,60,90,36,42,72,58,30,45,60,65,49,47,55,61,45,51,54,48,50,54,51,49,53,53,51,50,55,50,45,75,74,66,57,57,66,72,50,76,78,32,73,91,68,56,45,73,69,52,48,38,58,70,52,48,43,56,55,54,48,48,55,46,47,40,57,75,74,42,63,84,32,47,83,128

Secondary structure (DSSP, 8-state):
-------PPPP-SS-HHHHHHHHHHHHHHHHHHHHHHHH-HHHHHTTTS-TTS-TTTBTBSS-HHHHHHHHHHHHHHHHHHHHHHHHHHHHHHHSTT-HHHHHHHHHHHHHHHHHHHHHHHHHHHHHS-HHHHT-GGG--HHHHIIIIIHHHHHHHHHHHHTTTT----

Foldseek 3Di:
DDDDDDPPDQWFLQDPVLLCLLLVLLCVLLVVLLVCLVPPLCVVCVQVDDQPPQVVCRVPSDGPVSNVVSNVSSVVSVVLSCQLNVLSCCLCPVCVSPNVVSCVSNVVNLVVLLVVLVVLVVCCVVRPDVVCVVDVVNDDPVNCCNVPSSVSNNVSSVCSVVQPPTRDD

Sequence (169 aa):
MAPHASAGKTPNVLPDWWAFAFMGLQAAALIPLTIQNVLDPNKMFKGLLPPGFDLATDGLNKSLRVEMAGLSSAHAFPMIASLFIGCTLFARNSLAGQPVLQQRLMKLPIYVGLFSDICLYAIQFTK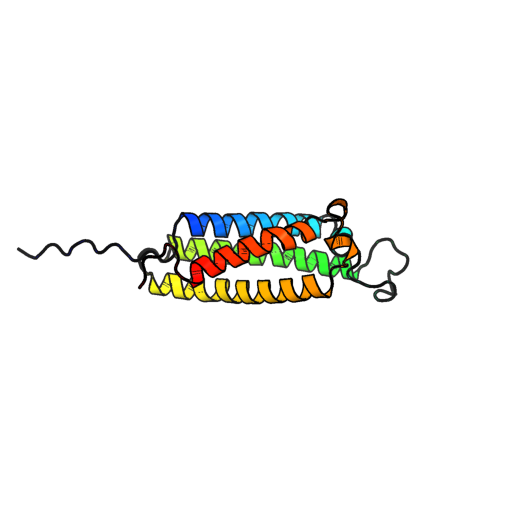LPSAVLYNPKLWTSATSGLLYGLPVATLLKLVWVFGIGRDVV

pLDDT: mean 78.17, std 13.69, range [37.81, 93.56]

Mean predicted aligned error: 9.1 Å